Protein AF-A0A6P0R8D7-F1 (afdb_monomer)

Mean predicted aligned error: 7.43 Å

Structure (mmCIF, N/CA/C/O backbone):
data_AF-A0A6P0R8D7-F1
#
_entry.id   AF-A0A6P0R8D7-F1
#
loop_
_atom_site.group_PDB
_atom_site.id
_atom_site.type_symbol
_atom_site.label_atom_id
_atom_site.label_alt_id
_atom_site.label_comp_id
_atom_site.label_asym_id
_atom_site.label_entity_id
_atom_site.label_seq_id
_atom_site.pdbx_PDB_ins_code
_atom_site.Cartn_x
_atom_site.Cartn_y
_atom_site.Cartn_z
_atom_site.occupancy
_atom_site.B_iso_or_equiv
_atom_site.auth_seq_id
_atom_site.auth_comp_id
_atom_site.auth_asym_id
_atom_site.auth_atom_id
_atom_site.pdbx_PDB_model_num
ATOM 1 N N . MET A 1 1 ? -13.332 8.009 17.161 1.00 60.19 1 MET A N 1
ATOM 2 C CA . MET A 1 1 ? -12.792 7.443 15.913 1.00 60.19 1 MET A CA 1
ATOM 3 C C . MET A 1 1 ? -12.845 5.939 16.046 1.00 60.19 1 MET A C 1
ATOM 5 O O . MET A 1 1 ? -12.493 5.459 17.123 1.00 60.19 1 MET A O 1
ATOM 9 N N . ASP A 1 2 ? -13.362 5.229 15.045 1.00 83.12 2 ASP A N 1
ATOM 10 C CA . ASP A 1 2 ? -13.382 3.766 15.072 1.00 83.12 2 ASP A CA 1
ATOM 11 C C . ASP A 1 2 ? -11.932 3.242 15.067 1.00 83.12 2 ASP A C 1
ATOM 13 O O . ASP A 1 2 ? -11.014 3.882 14.545 1.00 83.12 2 ASP A O 1
ATOM 17 N N . LYS A 1 3 ? -11.708 2.083 15.684 1.00 81.38 3 LYS A N 1
ATOM 18 C CA . LYS A 1 3 ? -10.427 1.374 15.680 1.00 81.38 3 LYS A CA 1
ATOM 19 C C . LYS A 1 3 ? -9.964 1.101 14.244 1.00 81.38 3 LYS A C 1
ATOM 21 O O . LYS A 1 3 ? -8.774 1.201 13.957 1.00 81.38 3 LYS A O 1
ATOM 26 N N . VAL A 1 4 ? -10.909 0.797 13.352 1.00 86.19 4 VAL A N 1
ATOM 27 C CA . VAL A 1 4 ? -10.647 0.562 11.925 1.00 86.19 4 VAL A CA 1
ATOM 28 C C . VAL A 1 4 ? -10.142 1.828 11.236 1.00 86.19 4 VAL A C 1
ATOM 30 O O . VAL A 1 4 ? -9.119 1.766 10.559 1.00 86.19 4 VAL A O 1
ATOM 33 N N . ASP A 1 5 ? -10.780 2.978 11.471 1.00 86.69 5 ASP A N 1
ATOM 34 C CA . ASP A 1 5 ? -10.354 4.262 10.895 1.00 86.69 5 ASP A CA 1
ATOM 35 C C . ASP A 1 5 ? -8.931 4.617 11.339 1.00 86.69 5 ASP A C 1
ATOM 37 O O . ASP A 1 5 ? -8.071 4.932 10.517 1.00 86.69 5 ASP A O 1
ATOM 41 N N . LYS A 1 6 ? -8.650 4.467 12.643 1.00 85.62 6 LYS A N 1
ATOM 42 C CA . LYS A 1 6 ? -7.315 4.702 13.212 1.00 85.62 6 LYS A CA 1
ATOM 43 C C . LYS A 1 6 ? -6.257 3.817 12.548 1.00 85.62 6 LYS A C 1
ATOM 45 O O . LYS A 1 6 ? -5.178 4.296 12.206 1.00 85.62 6 LYS A O 1
ATOM 50 N N . TYR A 1 7 ? -6.538 2.526 12.367 1.00 85.88 7 TYR A N 1
ATOM 51 C CA . TYR A 1 7 ? -5.602 1.624 11.695 1.00 85.88 7 TYR A CA 1
ATOM 52 C C . TYR A 1 7 ? -5.442 1.945 10.214 1.00 85.88 7 TYR A C 1
ATOM 54 O O . TYR A 1 7 ? -4.320 1.898 9.715 1.00 85.88 7 TYR A O 1
ATOM 62 N N . GLY A 1 8 ? -6.517 2.334 9.531 1.00 89.62 8 GLY A N 1
ATOM 63 C CA . GLY A 1 8 ? -6.458 2.762 8.139 1.00 89.62 8 GLY A CA 1
ATOM 64 C C . GLY A 1 8 ? -5.537 3.966 7.939 1.00 89.62 8 GLY A C 1
ATOM 65 O O . GLY A 1 8 ? -4.766 3.993 6.981 1.00 89.62 8 GLY A O 1
ATOM 66 N N . GLU A 1 9 ? -5.570 4.943 8.846 1.00 90.56 9 GLU A N 1
ATOM 67 C CA . GLU A 1 9 ? -4.662 6.099 8.822 1.00 90.56 9 GLU A CA 1
ATOM 68 C C . GLU A 1 9 ? -3.203 5.695 9.065 1.00 90.56 9 GLU A C 1
ATOM 70 O O . GLU A 1 9 ? -2.312 6.099 8.314 1.00 90.56 9 GLU A O 1
ATOM 75 N N . ILE A 1 10 ? -2.956 4.860 10.081 1.00 87.12 10 ILE A N 1
ATOM 76 C CA . ILE A 1 10 ? -1.609 4.371 10.408 1.00 87.12 10 ILE A CA 1
ATOM 77 C C . ILE A 1 10 ? -1.011 3.606 9.220 1.00 87.12 10 ILE A C 1
ATOM 79 O O . ILE A 1 10 ? 0.125 3.871 8.830 1.00 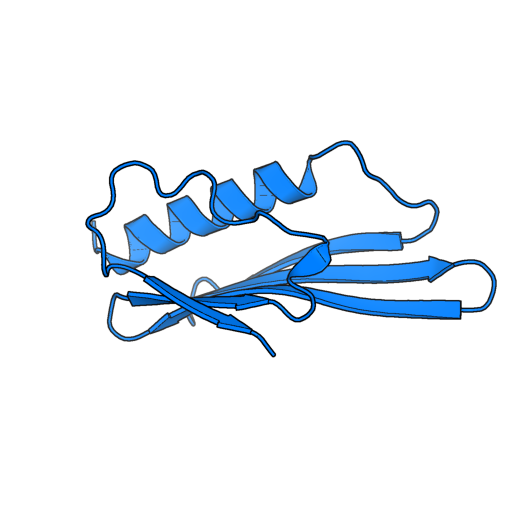87.12 10 ILE A O 1
ATOM 83 N N . ILE A 1 11 ? -1.771 2.689 8.613 1.00 88.31 11 ILE A N 1
ATOM 84 C CA . ILE A 1 11 ? -1.303 1.863 7.492 1.00 88.31 11 ILE A CA 1
ATOM 85 C C . ILE A 1 11 ? -0.980 2.722 6.266 1.00 88.31 11 ILE A C 1
ATOM 87 O O . ILE A 1 11 ? 0.075 2.540 5.659 1.00 88.31 11 ILE A O 1
ATOM 91 N N . GLN A 1 12 ? -1.843 3.680 5.913 1.00 91.81 12 GLN A N 1
ATOM 92 C CA . GLN A 1 12 ? -1.581 4.591 4.794 1.00 91.81 12 GLN A CA 1
ATOM 93 C C . GLN A 1 12 ? -0.294 5.387 5.007 1.00 91.81 12 GLN A C 1
ATOM 95 O O . GLN A 1 12 ? 0.511 5.494 4.082 1.00 91.81 12 GLN A O 1
ATOM 100 N N . LYS A 1 13 ? -0.063 5.885 6.229 1.00 88.75 13 LYS A N 1
ATOM 101 C CA . LYS A 1 13 ? 1.166 6.604 6.576 1.00 88.75 13 LYS A CA 1
ATOM 102 C C . LYS A 1 13 ? 2.405 5.716 6.428 1.00 88.75 13 LYS A C 1
ATOM 104 O O . LYS A 1 13 ? 3.351 6.115 5.756 1.00 88.75 13 LYS A O 1
ATOM 109 N N . VAL A 1 14 ? 2.371 4.499 6.976 1.00 85.06 14 VAL A N 1
ATOM 110 C CA . VAL A 1 14 ? 3.469 3.523 6.849 1.00 85.06 14 VAL A CA 1
ATOM 111 C C . VAL A 1 14 ? 3.769 3.225 5.379 1.00 85.06 14 VAL A C 1
ATOM 113 O O . VAL A 1 14 ? 4.929 3.233 4.970 1.00 85.06 14 VAL A O 1
ATOM 116 N N . ILE A 1 15 ? 2.736 3.001 4.561 1.00 87.69 15 ILE A N 1
ATOM 117 C CA . ILE A 1 15 ? 2.905 2.734 3.129 1.00 87.69 15 ILE A CA 1
ATOM 118 C C . ILE A 1 15 ? 3.519 3.938 2.401 1.00 87.69 15 ILE A C 1
ATOM 120 O O . ILE A 1 15 ? 4.429 3.755 1.594 1.00 87.69 15 ILE A O 1
ATOM 124 N N . GLN A 1 16 ? 3.056 5.158 2.677 1.00 88.38 16 GLN A N 1
ATOM 125 C CA . GLN A 1 16 ? 3.592 6.375 2.061 1.00 88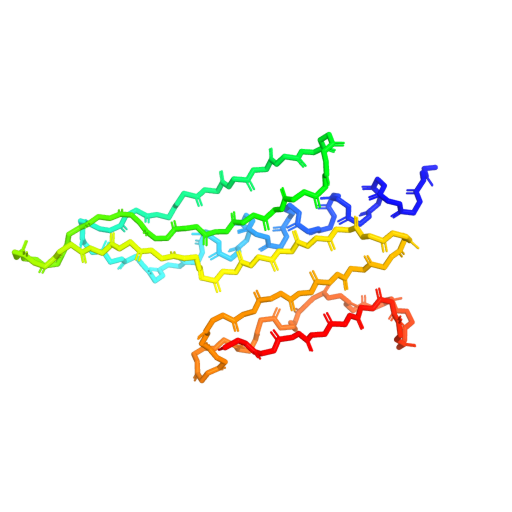.38 16 GLN A CA 1
ATOM 126 C C . GLN A 1 16 ? 5.061 6.612 2.430 1.00 88.38 16 GLN A C 1
ATOM 128 O O . GLN A 1 16 ? 5.870 6.928 1.558 1.00 88.38 16 GLN A O 1
ATOM 133 N N . GLU A 1 17 ? 5.421 6.423 3.701 1.00 83.81 17 GLU A N 1
ATOM 134 C CA . GLU A 1 17 ? 6.805 6.533 4.173 1.00 83.81 17 GLU A CA 1
ATOM 135 C C . GLU A 1 17 ? 7.703 5.487 3.508 1.00 83.81 17 GLU A C 1
ATOM 137 O O . GLU A 1 17 ? 8.777 5.814 3.002 1.00 83.81 17 GLU A O 1
ATOM 142 N N . TYR A 1 18 ? 7.226 4.244 3.430 1.00 79.56 18 TYR A N 1
ATOM 143 C CA . TYR A 1 18 ? 7.938 3.159 2.768 1.00 79.56 18 TYR A CA 1
ATOM 144 C C . TYR A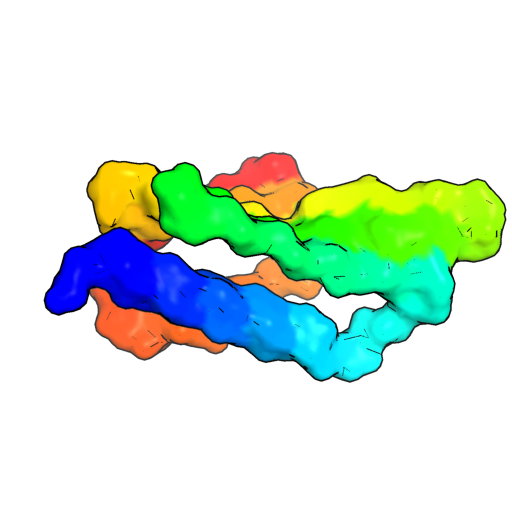 1 18 ? 8.146 3.431 1.271 1.00 79.56 18 TYR A C 1
ATOM 146 O O . TYR A 1 18 ? 9.238 3.243 0.730 1.00 79.56 18 TYR A O 1
ATOM 154 N N . ALA A 1 19 ? 7.107 3.921 0.594 1.00 81.38 19 ALA A N 1
ATOM 155 C CA . ALA A 1 19 ? 7.160 4.280 -0.815 1.00 81.38 19 ALA A CA 1
ATOM 156 C C . ALA A 1 19 ? 8.134 5.430 -1.094 1.00 81.38 19 ALA A C 1
ATOM 158 O O . ALA A 1 19 ? 8.806 5.402 -2.127 1.00 81.38 19 ALA A O 1
ATOM 159 N N . GLY A 1 20 ? 8.237 6.390 -0.169 1.00 77.81 20 GLY A N 1
ATOM 160 C CA . GLY A 1 20 ? 9.148 7.533 -0.235 1.00 77.81 20 GLY A CA 1
ATOM 161 C C . GLY A 1 20 ? 10.620 7.209 0.044 1.00 77.81 20 GLY A C 1
ATOM 162 O O . GLY A 1 20 ? 11.478 8.059 -0.211 1.00 77.81 20 GLY A O 1
ATOM 163 N N . ASP A 1 21 ? 10.944 6.008 0.538 1.00 72.94 21 ASP A N 1
ATOM 164 C CA . ASP A 1 21 ? 12.335 5.594 0.731 1.00 72.94 21 ASP A CA 1
ATOM 165 C C . ASP A 1 21 ? 13.094 5.550 -0.610 1.00 72.94 21 ASP A C 1
ATOM 167 O O . ASP A 1 21 ? 12.592 5.076 -1.632 1.00 72.94 21 ASP A O 1
ATOM 171 N N . ARG A 1 22 ? 14.343 6.025 -0.597 1.00 57.53 22 ARG A N 1
ATOM 172 C CA . ARG A 1 22 ? 15.168 6.383 -1.765 1.00 57.53 22 ARG A CA 1
ATOM 173 C C . ARG A 1 22 ? 15.581 5.205 -2.649 1.00 57.53 22 ARG A C 1
ATOM 175 O O . ARG A 1 22 ? 16.261 5.420 -3.653 1.00 57.53 22 ARG A O 1
ATOM 182 N N . TYR A 1 23 ? 15.193 3.976 -2.312 1.00 66.88 23 TYR A N 1
ATOM 183 C CA . TYR A 1 23 ? 15.515 2.781 -3.089 1.00 66.88 23 TYR A CA 1
ATOM 184 C C . TYR A 1 23 ? 14.649 2.669 -4.356 1.00 66.88 23 TYR A C 1
ATOM 186 O O . TYR A 1 23 ? 13.817 1.773 -4.507 1.00 66.88 23 TYR A O 1
ATOM 194 N N . THR A 1 24 ? 14.830 3.612 -5.274 1.00 69.12 24 THR A N 1
ATOM 195 C CA . THR A 1 24 ? 14.160 3.615 -6.574 1.00 69.12 24 THR A CA 1
ATOM 196 C C . THR A 1 24 ? 14.912 2.713 -7.543 1.00 69.12 24 THR A C 1
ATOM 198 O O . THR A 1 24 ? 16.144 2.690 -7.592 1.00 69.12 24 THR A O 1
ATOM 201 N N . ARG A 1 25 ? 14.162 1.920 -8.305 1.00 80.69 25 ARG A N 1
ATOM 202 C CA . ARG A 1 25 ? 14.700 1.147 -9.421 1.00 80.69 25 ARG A CA 1
ATOM 203 C C . ARG A 1 25 ? 14.333 1.897 -10.689 1.00 80.69 25 ARG A C 1
ATOM 205 O O . ARG A 1 25 ? 13.204 2.353 -10.829 1.00 80.69 25 ARG A O 1
ATOM 212 N N . LYS A 1 26 ? 15.295 2.043 -11.596 1.00 83.44 26 LYS A N 1
ATOM 213 C CA . LYS A 1 26 ? 15.035 2.655 -12.897 1.00 83.44 26 LYS A CA 1
ATOM 214 C C . LYS A 1 26 ? 13.977 1.820 -13.630 1.00 83.44 26 LYS A C 1
ATOM 216 O O . LYS A 1 26 ? 14.091 0.598 -13.632 1.00 83.44 26 LYS A O 1
ATOM 221 N N . ASP A 1 27 ? 12.980 2.489 -14.203 1.00 90.25 27 ASP A N 1
ATOM 222 C CA . ASP A 1 27 ? 11.895 1.893 -14.994 1.00 90.25 27 ASP A CA 1
ATOM 223 C C . ASP A 1 27 ? 10.960 0.938 -14.216 1.00 90.25 27 ASP A C 1
ATOM 225 O O . ASP A 1 27 ? 10.185 0.202 -14.827 1.00 90.25 27 ASP A O 1
ATOM 229 N N . VAL A 1 28 ? 10.987 0.962 -12.873 1.00 91.00 28 VAL A N 1
ATOM 230 C CA . VAL A 1 28 ? 10.033 0.247 -12.007 1.00 91.00 28 VAL A CA 1
ATOM 231 C C . VAL A 1 28 ? 9.399 1.213 -11.018 1.00 91.00 28 VAL A C 1
ATOM 233 O O . VAL A 1 28 ? 10.055 1.702 -10.096 1.00 91.00 28 VAL A O 1
ATOM 236 N N . ASP A 1 29 ? 8.100 1.420 -11.185 1.00 90.69 29 ASP A N 1
ATOM 237 C CA . ASP A 1 29 ? 7.289 2.275 -10.338 1.00 90.69 29 ASP A CA 1
ATOM 238 C C . ASP A 1 29 ? 6.797 1.532 -9.093 1.00 90.69 29 ASP A C 1
ATOM 240 O O . ASP A 1 29 ? 6.658 0.304 -9.067 1.00 90.69 29 ASP A O 1
ATOM 244 N N . ARG A 1 30 ? 6.530 2.313 -8.043 1.00 90.38 30 ARG A N 1
ATOM 245 C CA . ARG A 1 30 ? 5.844 1.878 -6.825 1.00 90.38 30 ARG A CA 1
ATOM 246 C C . ARG A 1 30 ? 4.440 2.459 -6.848 1.00 90.38 30 ARG A C 1
ATOM 248 O O . ARG A 1 30 ? 4.261 3.651 -6.612 1.00 90.38 30 ARG A O 1
ATOM 255 N N . GLU A 1 31 ? 3.452 1.624 -7.117 1.00 92.56 31 GLU A N 1
ATOM 256 C CA . GLU A 1 31 ? 2.050 2.017 -7.092 1.00 92.56 31 GLU A CA 1
ATOM 257 C C . GLU A 1 31 ? 1.464 1.769 -5.700 1.00 92.56 31 GLU A C 1
ATOM 259 O O . GLU A 1 31 ? 1.584 0.674 -5.145 1.00 92.56 31 GLU A O 1
ATOM 264 N N . LEU A 1 32 ? 0.836 2.801 -5.129 1.00 94.12 32 LEU A N 1
ATOM 265 C CA . LEU A 1 32 ? 0.151 2.721 -3.840 1.00 94.12 32 LEU A CA 1
ATOM 266 C C . LEU A 1 32 ? -1.339 2.552 -4.091 1.00 94.12 32 LEU A C 1
ATOM 268 O O . LEU A 1 32 ? -1.962 3.394 -4.737 1.00 94.12 32 LEU A O 1
ATOM 272 N N . ILE A 1 33 ? -1.907 1.469 -3.572 1.00 95.56 33 ILE A N 1
ATOM 273 C CA . ILE A 1 33 ? -3.313 1.133 -3.777 1.00 95.56 33 ILE A CA 1
ATOM 274 C C . ILE A 1 33 ? -4.005 1.181 -2.423 1.00 95.56 33 ILE A C 1
ATOM 276 O O . ILE A 1 33 ? -3.709 0.375 -1.542 1.00 95.56 33 ILE A O 1
ATOM 280 N N . PHE A 1 34 ? -4.931 2.125 -2.268 1.00 96.25 34 PHE A N 1
ATOM 281 C CA . PHE A 1 34 ? -5.719 2.299 -1.053 1.00 96.25 34 PHE A CA 1
ATOM 282 C C . PHE A 1 34 ? -7.201 2.120 -1.364 1.00 96.25 34 PHE A C 1
ATOM 284 O O . PHE A 1 34 ? -7.853 3.016 -1.896 1.00 96.25 34 PHE A O 1
ATOM 291 N N . ASP A 1 35 ? -7.742 0.965 -0.995 1.00 95.81 35 ASP A N 1
ATOM 292 C CA . ASP A 1 35 ? -9.179 0.742 -0.925 1.00 95.81 35 ASP A CA 1
ATOM 293 C C . ASP A 1 35 ? -9.629 0.974 0.517 1.00 95.81 35 ASP A C 1
ATOM 295 O O . ASP A 1 35 ? -9.706 0.062 1.340 1.00 95.81 35 ASP A O 1
ATOM 299 N N . THR A 1 36 ? -9.899 2.235 0.841 1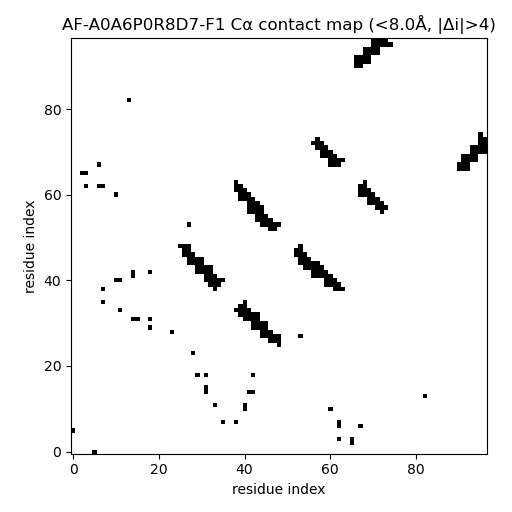.00 93.88 36 THR A N 1
ATOM 300 C CA . THR A 1 36 ? -10.329 2.639 2.184 1.00 93.88 36 THR A CA 1
ATOM 301 C C . THR A 1 36 ? -11.731 2.149 2.531 1.00 93.88 36 THR A C 1
ATOM 303 O O . THR A 1 36 ? -12.057 2.064 3.712 1.00 93.88 36 THR A O 1
ATOM 306 N N . LYS A 1 37 ? -12.551 1.801 1.528 1.00 93.81 37 LYS A N 1
ATOM 307 C CA . LYS A 1 37 ? -13.917 1.306 1.725 1.00 93.81 37 LYS A CA 1
ATOM 308 C C . LYS A 1 37 ? -13.930 -0.159 2.158 1.00 93.81 37 LYS A C 1
ATOM 310 O O . LYS A 1 37 ? -14.761 -0.526 2.981 1.00 93.81 37 LYS A O 1
ATOM 315 N N . ASN A 1 38 ? -13.040 -0.976 1.598 1.00 93.94 38 ASN A N 1
ATOM 316 C CA . ASN A 1 38 ? -12.923 -2.399 1.938 1.00 93.94 38 ASN A CA 1
ATOM 317 C C . ASN A 1 38 ? -11.714 -2.711 2.838 1.00 93.94 38 ASN A C 1
ATOM 319 O O . ASN A 1 38 ? -11.515 -3.856 3.234 1.00 93.94 38 ASN A O 1
ATOM 323 N N . HIS A 1 39 ? -10.940 -1.686 3.197 1.00 93.44 39 HIS A N 1
ATOM 324 C CA . HIS A 1 39 ? -9.768 -1.756 4.068 1.00 93.44 39 HIS A CA 1
ATOM 325 C C . HIS A 1 39 ? -8.632 -2.631 3.523 1.00 93.44 39 HIS A C 1
ATOM 327 O O . HIS A 1 39 ? -8.024 -3.401 4.272 1.00 93.44 39 HIS A O 1
ATOM 333 N N . HIS A 1 40 ? -8.337 -2.476 2.230 1.00 93.38 40 HIS A N 1
ATOM 334 C CA . HIS A 1 40 ? -7.198 -3.106 1.561 1.00 93.38 40 HIS A CA 1
ATOM 335 C C . HIS A 1 40 ? -6.161 -2.051 1.190 1.00 93.38 40 HIS A C 1
ATOM 337 O O . HIS A 1 40 ? -6.478 -1.056 0.535 1.00 93.38 40 HIS A O 1
ATOM 343 N N . TYR A 1 41 ? -4.909 -2.277 1.576 1.00 93.75 41 TYR A N 1
ATOM 344 C CA . TYR A 1 41 ? -3.826 -1.324 1.359 1.00 93.75 41 TYR A CA 1
ATOM 345 C C . TYR A 1 41 ? -2.596 -2.053 0.835 1.00 93.75 41 TYR A C 1
ATOM 347 O O . TYR A 1 41 ? -2.130 -3.006 1.458 1.00 93.75 41 TYR A O 1
ATOM 355 N N . GLN A 1 42 ? -2.078 -1.630 -0.314 1.00 92.88 42 GLN A N 1
ATOM 356 C CA . GLN A 1 42 ? -1.014 -2.352 -1.006 1.00 92.88 42 GLN A CA 1
ATOM 357 C C . GLN A 1 42 ? 0.067 -1.429 -1.560 1.00 92.88 42 GLN A C 1
ATOM 359 O O . GLN A 1 42 ? -0.185 -0.266 -1.885 1.00 92.88 42 GLN A O 1
ATOM 364 N N . ILE A 1 43 ? 1.259 -2.004 -1.720 1.00 90.19 43 ILE A N 1
ATOM 365 C CA . ILE A 1 43 ? 2.344 -1.461 -2.537 1.00 90.19 43 ILE A CA 1
ATOM 366 C C . ILE A 1 43 ? 2.658 -2.469 -3.630 1.00 90.19 43 ILE A C 1
ATOM 368 O O . ILE A 1 43 ? 3.072 -3.592 -3.338 1.00 90.19 43 ILE A O 1
ATOM 372 N N . VAL A 1 44 ? 2.507 -2.057 -4.884 1.00 90.94 44 VAL A N 1
ATOM 373 C CA . VAL A 1 44 ? 2.779 -2.900 -6.048 1.00 90.94 44 VAL A CA 1
ATOM 374 C C . VAL A 1 44 ? 3.957 -2.324 -6.817 1.00 90.94 44 VAL A C 1
ATOM 376 O O . VAL A 1 44 ? 4.007 -1.131 -7.104 1.00 90.94 44 VAL A O 1
ATOM 379 N N . HIS A 1 45 ? 4.924 -3.172 -7.155 1.00 90.94 45 HIS A N 1
ATOM 380 C CA . HIS A 1 45 ? 5.960 -2.808 -8.111 1.00 90.94 45 HIS A CA 1
ATOM 381 C C . HIS A 1 45 ? 5.469 -3.076 -9.524 1.00 90.94 45 HIS A C 1
ATOM 383 O O . HIS A 1 45 ? 5.055 -4.194 -9.831 1.00 90.94 45 HIS A O 1
ATOM 389 N N . VAL A 1 46 ? 5.552 -2.066 -10.385 1.00 93.19 46 VAL A N 1
ATOM 390 C CA . VAL A 1 46 ? 5.066 -2.127 -11.762 1.00 93.19 46 VAL A CA 1
ATOM 391 C C . VAL A 1 46 ? 6.111 -1.501 -12.672 1.00 93.19 46 VAL A C 1
ATOM 393 O O . VAL A 1 46 ? 6.401 -0.319 -12.584 1.00 93.19 46 VAL A O 1
ATOM 396 N N . GLY A 1 47 ? 6.691 -2.282 -13.577 1.00 93.62 47 GLY A N 1
ATOM 397 C CA . GLY A 1 47 ? 7.602 -1.730 -14.578 1.00 93.62 47 GLY A CA 1
ATOM 398 C C . GLY A 1 47 ? 8.404 -2.771 -15.333 1.00 93.62 47 GLY A C 1
ATOM 399 O O . GLY A 1 47 ? 7.926 -3.884 -15.572 1.00 93.62 47 GLY A O 1
ATOM 400 N N . TRP A 1 48 ? 9.608 -2.399 -15.734 1.00 94.06 48 TRP A N 1
ATOM 401 C CA . TRP A 1 48 ? 10.497 -3.219 -16.537 1.00 94.06 48 TRP A CA 1
ATOM 402 C C . TRP A 1 48 ? 11.923 -3.144 -16.008 1.00 94.06 48 TRP A C 1
ATOM 404 O O . TRP A 1 48 ? 12.397 -2.106 -15.564 1.00 94.06 48 TRP A O 1
ATOM 414 N N . GLU A 1 49 ? 12.627 -4.263 -16.090 1.00 90.81 49 GLU A N 1
ATOM 415 C CA . GLU A 1 49 ? 14.071 -4.330 -15.900 1.00 90.81 49 GLU A CA 1
ATOM 416 C C . GLU A 1 49 ? 14.687 -4.894 -17.170 1.00 90.81 49 GLU A C 1
ATOM 418 O O . GLU A 1 49 ? 14.744 -6.110 -17.356 1.00 90.81 49 GLU A O 1
ATOM 423 N N . GLY A 1 50 ? 15.098 -4.000 -18.070 1.00 91.69 50 GLY A N 1
ATOM 424 C CA . GLY A 1 50 ? 15.441 -4.393 -19.433 1.00 91.69 50 GLY A CA 1
ATOM 425 C C . GLY A 1 50 ? 14.207 -4.931 -20.156 1.00 91.69 50 GLY A C 1
ATOM 426 O O . GLY A 1 50 ? 13.204 -4.236 -20.278 1.00 91.69 50 GLY A O 1
ATOM 427 N N . ASP A 1 51 ? 14.278 -6.177 -20.613 1.00 94.19 51 ASP A N 1
ATOM 428 C CA . ASP A 1 51 ? 13.189 -6.907 -21.269 1.00 94.19 51 ASP A CA 1
ATOM 429 C C . ASP A 1 51 ? 12.316 -7.709 -20.289 1.00 94.19 51 ASP A C 1
ATOM 431 O O . ASP A 1 51 ? 11.312 -8.306 -20.684 1.00 94.19 51 ASP A O 1
ATOM 435 N N . ARG A 1 52 ? 12.660 -7.716 -18.995 1.00 93.12 52 ARG A N 1
ATOM 436 C CA . ARG A 1 52 ? 11.904 -8.442 -17.977 1.00 93.12 52 ARG A CA 1
ATOM 437 C C . ARG A 1 52 ? 10.791 -7.581 -17.398 1.00 93.12 52 ARG A C 1
ATOM 439 O O . ARG A 1 52 ? 11.051 -6.560 -16.762 1.00 93.12 52 ARG A O 1
ATOM 446 N N . ARG A 1 53 ? 9.550 -8.055 -17.516 1.00 93.88 53 ARG A N 1
ATOM 447 C CA . ARG A 1 53 ? 8.403 -7.462 -16.823 1.00 93.88 53 ARG A CA 1
ATOM 448 C C . ARG A 1 53 ? 8.560 -7.615 -15.309 1.00 93.88 53 ARG A C 1
ATOM 450 O O . ARG A 1 53 ? 8.767 -8.719 -14.810 1.00 93.88 53 ARG A O 1
ATOM 457 N N . VAL A 1 54 ? 8.401 -6.512 -14.587 1.00 91.38 54 VAL A N 1
ATOM 458 C CA . VAL A 1 54 ? 8.299 -6.481 -13.127 1.00 91.38 54 VAL A CA 1
ATOM 459 C C . VAL A 1 54 ? 6.854 -6.181 -12.759 1.00 91.38 54 VAL A C 1
ATOM 461 O O . VAL A 1 54 ? 6.311 -5.138 -13.129 1.00 91.38 54 VAL A O 1
ATOM 464 N N . TYR A 1 55 ? 6.229 -7.124 -12.062 1.00 92.12 55 TYR A N 1
ATOM 465 C CA . TYR A 1 55 ? 4.893 -6.985 -11.500 1.00 92.12 55 TYR A CA 1
ATOM 466 C C . TYR A 1 55 ? 4.795 -7.839 -10.236 1.00 92.12 55 TYR A C 1
ATOM 468 O O . TYR A 1 55 ? 5.083 -9.034 -10.297 1.00 92.12 55 TYR A O 1
ATOM 476 N N . GLY A 1 56 ? 4.426 -7.241 -9.105 1.00 87.62 56 GLY A N 1
ATOM 477 C CA . GLY A 1 56 ? 4.242 -7.988 -7.859 1.00 87.62 56 GLY A CA 1
ATOM 478 C C . GLY A 1 56 ? 3.874 -7.106 -6.672 1.00 87.62 56 GLY A C 1
ATOM 479 O O . GLY A 1 56 ? 4.287 -5.943 -6.605 1.00 87.62 56 GLY A O 1
ATOM 480 N N . CYS A 1 57 ? 3.097 -7.666 -5.745 1.00 87.62 57 CYS A N 1
ATOM 481 C CA . CYS A 1 57 ? 2.700 -6.994 -4.516 1.00 87.62 57 CYS A CA 1
ATOM 482 C C . CYS A 1 57 ? 3.794 -7.171 -3.462 1.00 87.62 57 CYS A C 1
ATOM 484 O O . CYS A 1 57 ? 4.122 -8.275 -3.041 1.00 87.62 57 CYS A O 1
ATOM 486 N N . VAL A 1 58 ? 4.397 -6.062 -3.051 1.00 83.38 58 VAL A N 1
ATOM 487 C CA . VAL A 1 58 ? 5.519 -6.067 -2.108 1.00 83.38 58 VAL A CA 1
ATOM 488 C C . VAL A 1 58 ? 5.011 -6.144 -0.675 1.00 83.38 58 VAL A C 1
ATOM 490 O O . VAL A 1 58 ? 5.606 -6.818 0.163 1.00 83.38 58 VAL A O 1
ATOM 493 N N . LEU A 1 59 ? 3.915 -5.434 -0.406 1.00 85.50 59 LEU A N 1
ATOM 494 C CA . LEU A 1 59 ? 3.271 -5.347 0.895 1.00 85.50 59 LEU A CA 1
ATOM 495 C C . LEU A 1 59 ? 1.767 -5.252 0.715 1.00 85.50 59 LEU A C 1
ATOM 497 O O . LEU A 1 59 ? 1.296 -4.416 -0.055 1.00 85.50 59 LEU A O 1
ATOM 501 N N . HIS A 1 60 ? 1.035 -6.054 1.482 1.00 89.50 60 HIS A N 1
ATOM 502 C CA . HIS A 1 60 ? -0.420 -6.042 1.512 1.00 89.50 60 HIS A CA 1
ATOM 503 C C . HIS A 1 60 ? -0.905 -6.061 2.962 1.00 89.50 60 HIS A C 1
ATOM 505 O O . HIS A 1 60 ? -0.606 -6.974 3.727 1.00 89.50 60 HIS A O 1
ATOM 511 N N . PHE A 1 61 ? -1.660 -5.035 3.337 1.00 89.56 61 PHE A N 1
ATOM 512 C CA . PHE A 1 61 ? -2.367 -4.940 4.604 1.00 89.56 61 PHE A CA 1
ATOM 513 C C . PHE A 1 61 ? -3.877 -5.032 4.391 1.00 89.56 61 PHE A C 1
ATOM 515 O O . PHE A 1 61 ? -4.433 -4.343 3.535 1.00 89.56 61 PHE A O 1
ATOM 522 N N . ASP A 1 62 ? -4.531 -5.813 5.242 1.00 90.31 62 ASP A N 1
ATOM 523 C CA . ASP A 1 62 ? -5.981 -5.871 5.376 1.00 90.31 62 ASP A CA 1
ATOM 524 C C . ASP A 1 62 ? -6.386 -5.493 6.802 1.00 90.31 62 ASP A C 1
ATOM 526 O O . ASP A 1 62 ? -5.731 -5.902 7.762 1.00 90.31 62 ASP A O 1
ATOM 530 N N . ILE A 1 63 ? -7.512 -4.800 6.973 1.00 88.38 63 ILE A N 1
ATOM 531 C CA . ILE A 1 63 ? -8.167 -4.698 8.285 1.00 88.38 63 ILE A CA 1
ATOM 532 C C . ILE A 1 63 ? -9.401 -5.594 8.274 1.00 88.38 63 ILE A C 1
ATOM 534 O O . ILE A 1 63 ? -10.365 -5.338 7.557 1.00 88.38 63 ILE A O 1
ATOM 538 N N . LYS A 1 64 ? -9.390 -6.657 9.082 1.00 84.69 64 LYS A N 1
ATOM 539 C CA . LYS A 1 64 ? -10.497 -7.621 9.182 1.00 84.69 64 LYS A CA 1
ATOM 540 C C . LYS A 1 64 ? -10.876 -7.818 10.641 1.00 84.69 64 LYS A C 1
ATOM 542 O O . LYS A 1 64 ? -10.027 -8.119 11.474 1.00 84.69 64 LYS A O 1
ATOM 547 N N . GLY A 1 65 ? -12.154 -7.615 10.967 1.00 79.50 65 GLY A N 1
ATOM 548 C CA . GLY A 1 65 ? -12.661 -7.788 12.335 1.00 79.50 65 GLY A CA 1
ATOM 549 C C . GLY A 1 65 ? -11.955 -6.919 13.388 1.00 79.50 65 GLY A C 1
ATOM 550 O O . GLY A 1 65 ? -11.866 -7.319 14.543 1.00 79.50 65 GLY A O 1
ATOM 551 N N . GLY A 1 66 ? -11.405 -5.763 12.993 1.00 77.50 66 GLY A N 1
ATOM 552 C CA . GLY A 1 66 ? -10.653 -4.872 13.887 1.00 77.50 66 GLY A CA 1
ATOM 553 C C . GLY A 1 66 ? -9.212 -5.309 14.187 1.00 77.50 66 GLY A C 1
ATOM 554 O O . GLY A 1 66 ? -8.599 -4.759 15.109 1.00 77.50 66 GLY A O 1
ATOM 555 N N . PHE A 1 67 ? -8.679 -6.272 13.430 1.00 75.50 67 PHE A N 1
ATOM 556 C CA . PHE A 1 67 ? -7.275 -6.687 13.438 1.00 75.50 67 PHE A CA 1
ATOM 557 C C . PHE A 1 67 ? -6.609 -6.318 12.117 1.00 75.50 67 PHE A C 1
ATOM 559 O O . PHE A 1 67 ? -7.248 -6.372 11.064 1.00 75.50 67 PHE A O 1
ATOM 566 N N . VAL A 1 68 ? -5.321 -5.986 12.174 1.00 76.75 68 VAL A N 1
ATOM 567 C CA . VAL A 1 68 ? -4.509 -5.758 10.974 1.00 76.75 68 VAL A CA 1
ATOM 568 C C . VAL A 1 68 ? -3.867 -7.077 10.552 1.00 76.75 68 VAL A C 1
ATOM 570 O O . VAL A 1 68 ? -3.087 -7.668 11.293 1.00 76.75 68 VAL A O 1
ATOM 573 N N . VAL A 1 69 ? -4.184 -7.556 9.359 1.00 77.62 69 VAL A N 1
ATOM 574 C CA . VAL A 1 69 ? -3.538 -8.718 8.747 1.00 77.62 69 VAL A CA 1
ATOM 575 C C . VAL A 1 69 ? -2.506 -8.210 7.752 1.00 77.62 69 VAL A C 1
ATOM 577 O O . VAL A 1 69 ? -2.818 -7.380 6.904 1.00 77.62 69 VAL A O 1
ATOM 580 N N . ILE A 1 70 ? -1.277 -8.697 7.869 1.00 77.88 70 ILE A N 1
ATOM 581 C CA . ILE A 1 70 ? -0.144 -8.312 7.030 1.00 77.88 70 ILE A CA 1
ATOM 582 C C . ILE A 1 70 ? 0.241 -9.530 6.199 1.00 77.88 70 ILE A C 1
ATOM 584 O O . ILE A 1 70 ? 0.606 -10.558 6.764 1.00 77.88 70 ILE A O 1
ATOM 588 N N . ALA A 1 71 ? 0.183 -9.416 4.879 1.00 73.25 71 ALA A N 1
ATOM 589 C CA . ALA A 1 71 ? 0.689 -10.413 3.948 1.00 73.25 71 ALA A CA 1
ATOM 590 C C . ALA A 1 71 ? 1.950 -9.876 3.259 1.00 73.25 71 ALA A C 1
ATOM 592 O O . ALA A 1 71 ? 1.975 -8.751 2.750 1.00 73.25 71 ALA A O 1
ATOM 593 N N . ILE A 1 72 ? 3.015 -10.680 3.282 1.00 67.81 72 ILE A N 1
ATOM 594 C CA . ILE A 1 72 ? 4.314 -10.340 2.693 1.00 67.81 72 ILE A CA 1
ATOM 595 C C . ILE A 1 72 ? 4.758 -11.51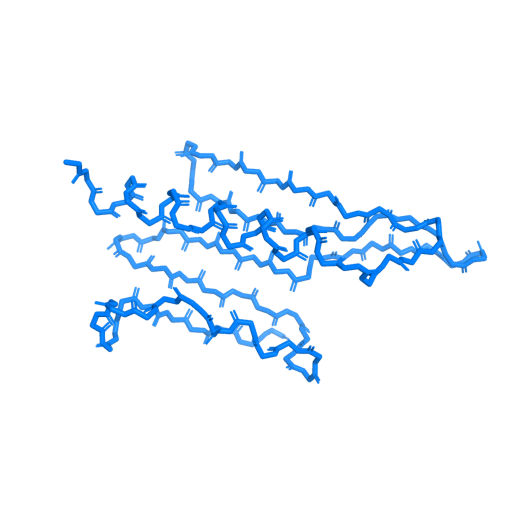6 1.818 1.00 67.81 72 ILE A C 1
ATOM 597 O O . ILE A 1 72 ? 4.972 -12.608 2.340 1.00 67.81 72 ILE A O 1
ATOM 601 N N . GLU A 1 73 ? 4.932 -11.283 0.513 1.00 60.28 73 GLU A N 1
ATOM 602 C CA . GLU A 1 73 ? 5.376 -12.315 -0.447 1.00 60.28 73 GLU A CA 1
ATOM 603 C C . GLU A 1 73 ? 6.8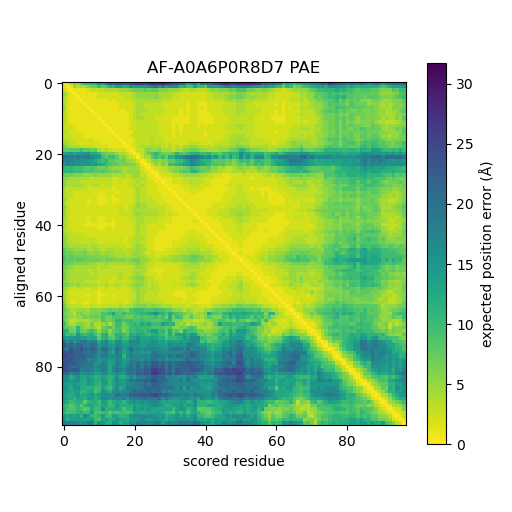88 -12.610 -0.375 1.00 60.28 73 GLU A C 1
ATOM 605 O O . GLU A 1 73 ? 7.368 -13.584 -0.947 1.00 60.28 73 GLU A O 1
ATOM 610 N N . ASN A 1 74 ? 7.697 -11.772 0.288 1.00 57.31 74 ASN A N 1
ATOM 611 C CA . ASN A 1 74 ? 9.134 -12.035 0.425 1.00 57.31 74 ASN A CA 1
ATOM 612 C C . ASN A 1 74 ? 9.733 -11.471 1.728 1.00 57.31 74 ASN A C 1
ATOM 614 O O . ASN A 1 74 ? 10.190 -10.324 1.761 1.00 57.31 74 ASN A O 1
ATOM 618 N N . PRO A 1 75 ? 9.788 -12.261 2.812 1.00 53.56 75 PRO A N 1
ATOM 619 C CA . PRO A 1 75 ? 10.224 -11.773 4.121 1.00 53.56 75 PRO A CA 1
ATOM 620 C C . PRO A 1 75 ? 11.711 -11.410 4.203 1.00 53.56 75 PRO A C 1
ATOM 622 O O . PRO A 1 75 ? 12.102 -10.611 5.051 1.00 53.56 75 PRO A O 1
ATOM 625 N N . LEU A 1 76 ? 12.560 -11.959 3.325 1.00 48.16 76 LEU A N 1
ATOM 626 C CA . LEU A 1 76 ? 14.020 -11.833 3.432 1.00 48.16 76 LEU A CA 1
ATOM 627 C C . LEU A 1 76 ? 14.558 -10.433 3.091 1.00 48.16 76 LEU A C 1
ATOM 629 O O . LEU A 1 76 ? 15.718 -10.141 3.376 1.00 48.16 76 LEU A O 1
ATOM 633 N N . ARG A 1 77 ? 13.738 -9.556 2.498 1.00 47.88 77 ARG A N 1
ATOM 634 C CA . ARG A 1 77 ? 14.111 -8.163 2.192 1.00 47.88 77 ARG A CA 1
ATOM 635 C C . ARG A 1 77 ? 13.476 -7.127 3.115 1.00 47.88 77 ARG A C 1
ATOM 637 O O . ARG A 1 77 ? 13.829 -5.953 3.026 1.00 47.88 77 ARG A O 1
ATOM 644 N N . PHE A 1 78 ? 12.550 -7.536 3.977 1.00 50.47 78 PHE A N 1
ATOM 645 C CA . PHE A 1 78 ? 11.572 -6.625 4.553 1.00 50.47 78 PHE A CA 1
ATOM 646 C C . PHE A 1 78 ? 11.401 -6.862 6.051 1.00 50.47 78 PHE A C 1
ATOM 648 O O . PHE A 1 78 ? 10.496 -7.557 6.501 1.00 50.47 78 PHE A O 1
ATOM 655 N N . SER A 1 79 ? 12.226 -6.181 6.844 1.00 45.41 79 SER A N 1
ATOM 656 C CA . SER A 1 79 ? 11.935 -5.896 8.253 1.00 45.41 79 SER A CA 1
ATOM 657 C C . SER A 1 79 ? 10.807 -4.852 8.334 1.00 45.41 79 SER A C 1
ATOM 659 O O . SER A 1 79 ? 11.034 -3.752 8.815 1.00 45.41 79 SER A O 1
ATOM 661 N N . VAL A 1 80 ? 9.619 -5.126 7.776 1.00 48.59 80 VAL A N 1
ATOM 662 C CA . VAL A 1 80 ? 8.545 -4.120 7.567 1.00 48.59 80 VAL A CA 1
ATOM 663 C C . VAL A 1 80 ? 7.672 -3.878 8.799 1.00 48.59 80 VAL A C 1
ATOM 665 O O . VAL A 1 80 ? 6.810 -3.006 8.805 1.00 48.59 80 VAL A O 1
ATOM 668 N N . VAL A 1 81 ? 7.985 -4.506 9.928 1.00 50.66 81 VAL A N 1
ATOM 669 C CA . VAL A 1 81 ? 7.321 -4.156 11.187 1.00 50.66 81 VAL A CA 1
ATOM 670 C C . VAL A 1 81 ? 8.163 -3.217 12.073 1.00 50.66 81 VAL A C 1
ATOM 672 O O . VAL A 1 81 ? 8.484 -3.605 13.195 1.00 50.66 81 VAL A O 1
ATOM 675 N N . PRO A 1 82 ? 8.528 -1.981 11.655 1.00 44.72 82 PRO A N 1
ATOM 676 C CA . PRO A 1 82 ? 9.095 -1.026 12.588 1.00 44.72 82 PRO A CA 1
ATOM 677 C C . PRO A 1 82 ? 8.317 0.295 12.637 1.00 44.72 82 PRO A C 1
ATOM 679 O O . PRO A 1 82 ? 8.969 1.323 12.620 1.00 44.72 82 PRO A O 1
ATOM 682 N N . ASP A 1 83 ? 6.978 0.311 12.750 1.00 47.00 83 ASP A N 1
ATOM 683 C CA . ASP A 1 83 ? 6.326 1.468 13.413 1.00 47.00 83 ASP A CA 1
ATOM 684 C C . ASP A 1 83 ? 4.879 1.320 13.927 1.00 47.00 83 ASP A C 1
ATOM 686 O O . ASP A 1 83 ? 4.210 2.311 14.201 1.00 47.00 83 ASP A O 1
ATOM 690 N N . MET A 1 84 ? 4.385 0.107 14.211 1.00 53.62 84 MET A N 1
ATOM 691 C CA . MET A 1 84 ? 3.215 -0.031 15.111 1.00 53.62 84 MET A CA 1
ATOM 692 C C . MET A 1 84 ? 3.614 0.107 16.595 1.00 53.62 84 MET A C 1
ATOM 694 O O . MET A 1 84 ? 3.086 -0.583 17.470 1.00 53.62 84 MET A O 1
ATOM 698 N N . LYS A 1 85 ? 4.605 0.952 16.903 1.00 45.06 85 LYS A N 1
ATOM 699 C CA . LYS A 1 85 ? 5.115 1.142 18.264 1.00 45.06 85 LYS A CA 1
ATOM 700 C C . LYS A 1 85 ? 4.047 1.837 19.110 1.00 45.06 85 LYS A C 1
ATOM 702 O O . LYS A 1 85 ? 3.791 3.023 18.947 1.00 45.06 85 LYS A O 1
ATOM 707 N N . GLY A 1 86 ? 3.429 1.083 20.017 1.00 52.06 86 GLY A N 1
ATOM 708 C CA . GLY A 1 86 ? 2.403 1.574 20.945 1.00 52.06 86 GLY A CA 1
ATOM 709 C C . GLY A 1 86 ? 1.077 0.817 20.883 1.00 52.06 86 GLY A C 1
ATOM 710 O O . GLY A 1 86 ? 0.256 0.978 21.782 1.00 52.06 86 GLY A O 1
ATOM 711 N N . GLU A 1 87 ? 0.871 -0.037 19.878 1.00 59.72 87 GLU A N 1
ATOM 712 C CA . GLU A 1 87 ? -0.280 -0.941 19.857 1.00 59.72 87 GLU A CA 1
ATOM 713 C C . GLU A 1 87 ? 0.025 -2.214 20.669 1.00 59.72 87 GLU A C 1
ATOM 715 O O . GLU A 1 87 ? 1.150 -2.724 20.614 1.00 59.72 87 GLU A O 1
ATOM 720 N N . PRO A 1 88 ? -0.941 -2.731 21.452 1.00 55.75 88 PRO A N 1
ATOM 721 C CA . PRO A 1 88 ? -0.724 -3.910 22.281 1.00 55.75 88 PRO A CA 1
ATOM 722 C C . PRO A 1 88 ? -0.323 -5.128 21.439 1.00 55.75 88 PRO A C 1
ATOM 724 O O . PRO A 1 88 ? -0.799 -5.324 20.317 1.00 55.75 88 PRO A O 1
ATOM 727 N N . SER A 1 89 ? 0.551 -5.973 21.998 1.00 51.53 89 SER A N 1
ATOM 728 C CA . SER A 1 89 ? 0.913 -7.255 21.389 1.00 51.53 89 SER A CA 1
ATOM 729 C C . SER A 1 89 ? -0.365 -8.061 21.115 1.00 51.53 89 SER A C 1
ATOM 731 O O . SER A 1 89 ? -1.088 -8.382 22.058 1.00 51.53 89 SER A O 1
ATOM 733 N N . GLY A 1 90 ? -0.655 -8.357 19.843 1.00 59.62 90 GLY A N 1
ATOM 734 C CA . GLY A 1 90 ? -1.870 -9.070 19.414 1.00 59.62 90 GLY A CA 1
ATOM 735 C C . GLY A 1 90 ? -2.836 -8.272 18.527 1.00 59.62 90 GLY A C 1
ATOM 736 O O . GLY A 1 90 ? -3.823 -8.834 18.062 1.00 59.62 90 GLY A O 1
ATOM 737 N N . SER A 1 91 ? -2.566 -6.994 18.242 1.00 63.44 91 SER A N 1
ATOM 738 C CA . SER A 1 91 ? -3.388 -6.192 17.313 1.00 63.44 91 SER A CA 1
ATOM 739 C C . SER A 1 91 ? -3.202 -6.545 15.828 1.00 63.44 91 SER A C 1
ATOM 741 O O . SER A 1 91 ? -3.971 -6.068 14.988 1.00 63.44 91 SER A O 1
ATOM 743 N N . TYR A 1 92 ? -2.201 -7.366 15.493 1.00 68.25 92 TYR A N 1
ATOM 744 C CA . TYR A 1 92 ? -1.865 -7.721 14.117 1.00 68.25 92 TYR A CA 1
ATOM 745 C C . TYR A 1 92 ? -1.402 -9.173 13.956 1.00 68.25 92 TYR A C 1
ATOM 747 O O . TYR A 1 92 ? -0.885 -9.786 14.891 1.00 68.25 92 TYR A O 1
ATOM 755 N N . ILE A 1 93 ? -1.586 -9.703 12.746 1.00 66.00 93 ILE A N 1
ATOM 756 C CA . ILE A 1 93 ? -1.197 -11.056 12.333 1.00 66.00 93 ILE A CA 1
ATOM 757 C C . ILE A 1 93 ? -0.334 -10.936 11.076 1.00 66.00 93 ILE A C 1
ATOM 759 O O . ILE A 1 93 ? -0.784 -10.362 10.087 1.00 66.00 93 ILE A O 1
ATOM 763 N N . THR A 1 94 ? 0.875 -11.498 11.096 1.00 64.94 94 THR A N 1
ATOM 764 C CA . THR A 1 94 ? 1.746 -11.572 9.913 1.00 64.94 94 THR A CA 1
ATOM 765 C C . THR A 1 94 ? 1.627 -12.946 9.266 1.00 64.94 94 THR A C 1
ATOM 767 O O . THR A 1 94 ? 1.836 -13.965 9.922 1.00 64.94 94 THR A O 1
ATOM 770 N N . LEU A 1 95 ? 1.312 -12.964 7.976 1.00 60.34 95 LEU A N 1
ATOM 771 C CA . LEU A 1 95 ? 1.278 -14.141 7.120 1.00 60.34 95 LEU A CA 1
ATOM 772 C C . LEU A 1 95 ? 2.425 -14.038 6.111 1.00 60.34 95 LEU A C 1
ATOM 774 O O . LEU A 1 95 ? 2.560 -13.039 5.403 1.00 60.34 95 LEU A O 1
ATOM 778 N N . PHE A 1 96 ? 3.252 -15.077 6.066 1.00 63.41 9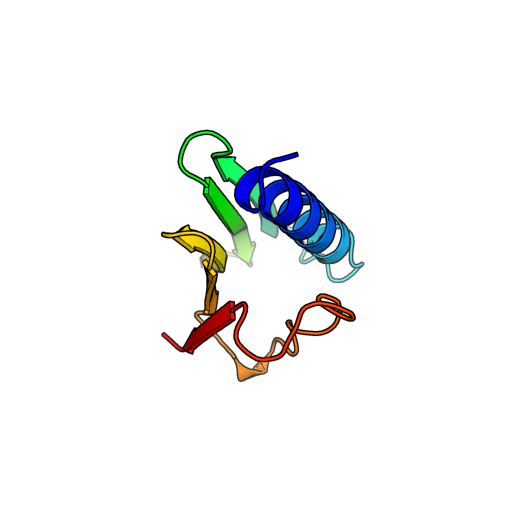6 PHE A N 1
ATOM 779 C CA . PHE A 1 96 ? 4.292 -15.239 5.055 1.00 63.41 96 PHE A CA 1
ATOM 780 C C . PHE A 1 96 ? 3.726 -16.133 3.954 1.00 63.41 96 PHE A C 1
ATOM 782 O O . PHE A 1 96 ? 3.305 -17.254 4.254 1.00 63.41 96 PHE A O 1
ATOM 789 N N . LEU A 1 97 ? 3.652 -15.605 2.731 1.00 51.78 97 LEU A N 1
ATOM 790 C CA . LEU A 1 97 ? 3.201 -16.327 1.538 1.00 51.78 97 LEU A CA 1
ATOM 791 C C . LEU A 1 97 ? 4.399 -16.817 0.724 1.00 51.78 97 LEU A C 1
ATOM 793 O O . LEU A 1 97 ? 5.430 -16.107 0.723 1.00 51.78 97 LEU A O 1
#

Secondary structure (DSSP, 8-state):
--HHHHHHHHHHHHHHHHHHSS-PBTTEEEEEEEETTTTEEEEEEEEEETTEEEEEEEEEEE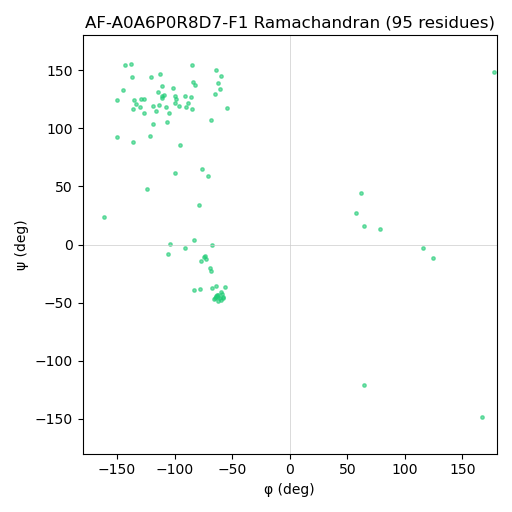EETTEEEEEES-GGG----SS-TTSPTTSEEEEE-

Foldseek 3Di:
DDLLVVVLVVLVVLLVVVLPPPPDDPFWHWDWDDPSVQAKTWTWIAGDDPPDTGTDTQWIWGQDPSAIEIEGADVPVDPSPPDVPPDDDPSYDYDYD

Nearest PDB structures (foldseek):
  2nlv-assembly1_B  TM=8.196E-01  e=2.357E-08  Trichormus variabilis AT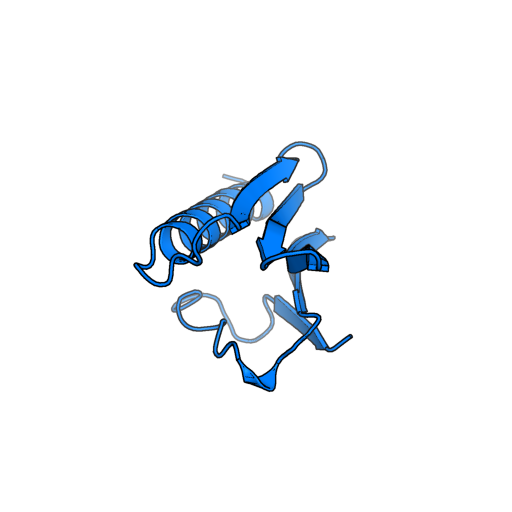CC 29413
  3d7q-assembly2_A-2  TM=9.380E-01  e=5.748E-07  Nostoc punctiforme PCC 73102
  3d7q-assembly1_B-2  TM=9.269E-01  e=1.201E-06  Nostoc punctiforme PCC 73102
  2nwv-assembly1_A-2  TM=9.060E-01  e=2.291E-05  Trichormus variabilis
  2nvm-assembly1_B  TM=7.758E-01  e=1.490E-05  Trichormus variabilis ATCC 29413

Radius of gyration: 14.13 Å; Cα contacts (8 Å, |Δi|>4): 145; chains: 1; bounding box: 29×24×44 Å

Solvent-accessible surface area (backbone atoms only — not comparable to full-atom values): 5881 Å² total; per-residue (Å²): 131,57,72,57,58,57,47,53,53,53,51,53,50,54,51,52,54,60,68,67,47,85,84,73,53,79,65,40,45,79,47,78,47,76,40,79,89,76,35,41,38,37,35,32,40,46,38,33,60,86,90,43,80,42,75,51,65,62,38,38,39,36,57,56,97,79,29,40,38,37,43,32,60,56,68,94,83,48,86,78,84,80,75,74,83,85,63,65,93,78,53,59,46,83,45,81,96

pLDDT: mean 78.08, std 15.9, range [44.72, 96.25]

Sequence (97 aa):
MDKVDKYGEIIQKVIQEYAGDRYTRKDVDRELIFDTKNHHYQIVHVGWEGDRRVYGCVLHFDIKGGFVVIAIENPLRFSVVPDMKGEPSGSYITLFL